Protein AF-A0A2S2P3T3-F1 (afdb_monomer)

pLDDT: mean 96.63, std 3.43, range [79.5, 98.88]

Structure (mmCIF, N/CA/C/O backbone):
data_AF-A0A2S2P3T3-F1
#
_entry.id   AF-A0A2S2P3T3-F1
#
loop_
_atom_site.group_PDB
_atom_site.id
_atom_site.type_symbol
_atom_site.label_atom_id
_atom_site.label_alt_id
_atom_site.label_comp_id
_atom_site.label_asym_id
_atom_site.label_entity_id
_atom_site.label_seq_id
_atom_site.pdbx_PDB_ins_code
_atom_site.Cartn_x
_atom_site.Cartn_y
_atom_site.Cartn_z
_atom_site.occupancy
_atom_site.B_iso_or_equiv
_atom_site.auth_seq_id
_atom_site.auth_comp_id
_atom_site.auth_asym_id
_atom_site.auth_atom_id
_atom_site.pdbx_PDB_model_num
ATOM 1 N N . ASN A 1 1 ? 11.195 8.408 -10.454 1.00 90.94 1 ASN A N 1
ATOM 2 C CA . ASN A 1 1 ? 11.503 9.172 -11.687 1.00 90.94 1 ASN A CA 1
ATOM 3 C C . ASN A 1 1 ? 11.241 10.681 -11.556 1.00 90.94 1 ASN A C 1
ATOM 5 O O . ASN A 1 1 ? 11.484 11.379 -12.526 1.00 90.94 1 ASN A O 1
ATOM 9 N N . ASN A 1 2 ? 10.833 11.200 -10.383 1.00 92.50 2 ASN A N 1
ATOM 10 C CA . ASN A 1 2 ? 10.412 12.601 -10.200 1.00 92.50 2 ASN A CA 1
ATOM 11 C C . ASN A 1 2 ? 9.200 13.000 -11.075 1.00 92.50 2 ASN A C 1
ATOM 13 O O . ASN A 1 2 ? 9.032 14.176 -11.377 1.00 92.50 2 ASN A O 1
ATOM 17 N N . ASP A 1 3 ? 8.368 12.030 -11.460 1.00 93.75 3 ASP A N 1
ATOM 18 C CA . ASP A 1 3 ? 7.088 12.225 -12.145 1.00 93.75 3 ASP A CA 1
ATOM 19 C C . ASP A 1 3 ? 6.023 11.347 -11.455 1.00 93.75 3 ASP A C 1
ATOM 21 O O . ASP A 1 3 ? 6.360 10.450 -10.678 1.00 93.75 3 ASP A O 1
ATOM 25 N N . TYR A 1 4 ? 4.741 11.604 -11.702 1.00 92.38 4 TYR A N 1
ATOM 26 C CA . TYR A 1 4 ? 3.629 10.837 -11.121 1.00 92.38 4 TYR A CA 1
ATOM 27 C C . TYR A 1 4 ? 3.291 9.564 -11.914 1.00 92.38 4 TYR A C 1
ATOM 29 O O . TYR A 1 4 ? 2.501 8.745 -11.452 1.00 92.38 4 TYR A O 1
ATOM 37 N N . SER A 1 5 ? 3.867 9.399 -13.108 1.00 94.56 5 SER A N 1
ATOM 38 C CA . SER A 1 5 ? 3.566 8.312 -14.048 1.00 94.56 5 SER A CA 1
ATOM 39 C C . SER A 1 5 ? 4.837 7.683 -14.618 1.00 94.56 5 SER A C 1
ATOM 41 O O . SER A 1 5 ? 5.914 8.277 -14.548 1.00 94.56 5 SER A O 1
ATOM 43 N N . GLY A 1 6 ? 4.716 6.498 -15.216 1.00 93.50 6 GLY A N 1
ATOM 44 C CA . GLY A 1 6 ? 5.827 5.799 -15.867 1.00 93.50 6 GLY A CA 1
ATOM 45 C C . GLY A 1 6 ? 6.673 4.965 -14.901 1.00 93.50 6 GLY A C 1
ATOM 46 O O . GLY A 1 6 ? 6.288 4.721 -13.761 1.00 93.50 6 GLY A O 1
ATOM 47 N N . ILE A 1 7 ? 7.852 4.527 -15.360 1.00 95.44 7 ILE A N 1
ATOM 48 C CA . ILE A 1 7 ? 8.725 3.649 -14.566 1.00 95.44 7 ILE A CA 1
ATOM 49 C C . ILE A 1 7 ? 9.271 4.414 -13.357 1.00 95.44 7 ILE A C 1
ATOM 51 O O . ILE A 1 7 ? 10.060 5.355 -13.503 1.00 95.44 7 ILE A O 1
ATOM 55 N N . GLY A 1 8 ? 8.881 4.011 -12.151 1.00 95.19 8 GLY A N 1
ATOM 56 C CA . GLY A 1 8 ? 9.217 4.738 -10.936 1.00 95.19 8 GLY A CA 1
ATOM 57 C C . GLY A 1 8 ? 8.955 3.936 -9.672 1.00 95.19 8 GLY A C 1
ATOM 58 O O . GLY A 1 8 ? 7.893 3.355 -9.505 1.00 95.19 8 GLY A O 1
ATOM 59 N N . PHE A 1 9 ? 9.923 3.962 -8.759 1.00 96.38 9 PHE A N 1
ATOM 60 C CA . PHE A 1 9 ? 9.857 3.296 -7.461 1.00 96.38 9 PHE A CA 1
ATOM 61 C C . PHE A 1 9 ? 10.034 4.313 -6.339 1.00 96.38 9 PHE A C 1
ATOM 63 O O . PHE A 1 9 ? 10.707 5.339 -6.516 1.00 96.38 9 PHE A O 1
ATOM 70 N N . LEU A 1 10 ? 9.480 4.004 -5.168 1.00 96.50 10 LEU A N 1
ATOM 71 C CA . LEU A 1 10 ? 9.725 4.788 -3.966 1.00 96.50 10 LEU A CA 1
ATOM 72 C C . LEU A 1 10 ? 11.212 4.715 -3.585 1.00 96.50 10 LEU A C 1
ATOM 74 O O . LEU A 1 10 ? 11.797 3.632 -3.526 1.00 96.50 10 LEU A O 1
ATOM 78 N N . LYS A 1 11 ? 11.838 5.865 -3.308 1.00 96.88 11 LYS A N 1
ATOM 79 C CA . LYS A 1 11 ? 13.224 5.878 -2.815 1.00 96.88 11 LYS A CA 1
ATOM 80 C C . LYS A 1 11 ? 13.257 5.327 -1.381 1.00 96.88 11 LYS A C 1
ATOM 82 O O . LYS A 1 11 ? 12.379 5.698 -0.602 1.00 96.88 11 LYS A O 1
ATOM 87 N N . PRO A 1 12 ? 14.282 4.545 -0.991 1.00 96.62 12 PRO A N 1
ATOM 88 C CA . PRO A 1 12 ? 14.369 3.972 0.357 1.00 96.62 12 PRO A CA 1
ATOM 89 C C . PRO A 1 12 ? 14.224 5.005 1.483 1.00 96.62 12 PRO A C 1
ATOM 91 O O . PRO A 1 12 ? 13.521 4.770 2.458 1.00 96.62 12 PRO A O 1
ATOM 94 N N . THR A 1 13 ? 14.790 6.202 1.306 1.00 97.75 13 THR A N 1
ATOM 95 C CA . THR A 1 13 ? 14.709 7.304 2.282 1.00 97.75 13 THR A CA 1
ATOM 96 C C . THR A 1 13 ? 13.292 7.839 2.518 1.00 97.75 13 THR A C 1
ATOM 98 O O . THR A 1 13 ? 13.082 8.574 3.474 1.00 97.75 13 THR A O 1
ATOM 101 N N . PHE A 1 14 ? 12.323 7.505 1.658 1.00 98.12 14 PHE A N 1
ATOM 102 C CA . PHE A 1 14 ? 10.930 7.949 1.765 1.00 98.12 14 PHE A CA 1
ATOM 103 C C . PHE A 1 14 ? 9.956 6.837 2.174 1.00 98.12 14 PHE A C 1
ATOM 105 O O . PHE A 1 14 ? 8.762 7.106 2.277 1.00 98.12 14 PHE A O 1
ATOM 112 N N . MET A 1 15 ? 10.428 5.612 2.438 1.00 98.25 15 MET A N 1
ATOM 113 C CA . MET A 1 15 ? 9.574 4.495 2.879 1.00 98.25 15 MET A CA 1
ATOM 114 C C . MET A 1 15 ? 8.771 4.838 4.135 1.00 98.25 15 MET A C 1
ATOM 116 O O . MET A 1 15 ? 7.568 4.586 4.205 1.00 98.25 15 MET A O 1
ATOM 120 N N . GLU A 1 16 ? 9.439 5.493 5.079 1.00 98.19 16 GLU A N 1
ATOM 121 C CA . GLU A 1 16 ? 8.850 5.947 6.328 1.00 98.19 16 GLU A CA 1
ATOM 122 C C . GLU A 1 16 ? 7.767 7.007 6.111 1.00 98.19 16 GLU A C 1
ATOM 124 O O . GLU A 1 16 ? 6.621 6.834 6.525 1.00 98.19 16 GLU A O 1
ATOM 129 N N . ALA A 1 17 ? 8.108 8.069 5.377 1.00 98.62 17 ALA A N 1
ATOM 130 C CA . ALA A 1 17 ? 7.183 9.152 5.063 1.00 98.62 17 ALA A CA 1
ATOM 131 C C . ALA A 1 17 ? 5.956 8.649 4.283 1.00 98.62 17 ALA A C 1
ATOM 133 O O . ALA A 1 17 ? 4.852 9.165 4.449 1.00 98.62 17 ALA A O 1
ATOM 134 N N . TRP A 1 18 ? 6.127 7.615 3.455 1.00 98.56 18 TRP A N 1
ATOM 135 C CA . TRP A 1 18 ? 5.031 7.003 2.711 1.00 98.56 18 TRP A CA 1
ATOM 136 C C . TRP A 1 18 ? 4.084 6.183 3.595 1.00 98.56 18 TRP A C 1
ATOM 138 O O . TRP A 1 18 ? 2.872 6.213 3.386 1.00 98.56 18 TRP A O 1
ATOM 148 N N . ALA A 1 19 ? 4.596 5.501 4.623 1.00 98.62 19 ALA A N 1
ATOM 149 C CA . ALA A 1 19 ? 3.748 4.857 5.629 1.00 98.62 19 ALA A CA 1
ATOM 150 C C . ALA A 1 19 ? 2.987 5.900 6.469 1.00 98.62 19 ALA A C 1
ATOM 152 O O . ALA A 1 19 ? 1.782 5.772 6.683 1.00 98.62 19 ALA A O 1
ATOM 153 N N . GLU A 1 20 ? 3.658 6.980 6.883 1.00 98.56 20 GLU A N 1
ATOM 154 C CA . GLU A 1 20 ? 3.010 8.090 7.597 1.00 98.56 20 GLU A CA 1
ATOM 155 C C . GLU A 1 20 ? 1.910 8.761 6.771 1.00 98.56 20 GLU A C 1
ATOM 157 O O . GLU A 1 20 ? 0.881 9.151 7.320 1.00 98.56 20 GLU A O 1
ATOM 162 N N . TYR A 1 21 ? 2.100 8.880 5.456 1.00 98.69 21 TYR A N 1
ATOM 163 C CA . TYR A 1 21 ? 1.083 9.414 4.556 1.00 98.69 21 TYR A CA 1
ATOM 164 C C . TYR A 1 21 ? -0.227 8.613 4.629 1.00 98.69 21 TYR A C 1
ATOM 166 O O . TYR A 1 21 ? -1.298 9.209 4.750 1.00 98.69 21 TYR A O 1
ATOM 174 N N . HIS A 1 22 ? -0.154 7.277 4.642 1.00 98.69 22 HIS A N 1
ATOM 175 C CA . HIS A 1 22 ? -1.339 6.422 4.774 1.00 98.69 22 HIS A CA 1
ATOM 176 C C . HIS A 1 22 ? -2.018 6.591 6.136 1.00 98.69 22 HIS A C 1
ATOM 178 O O . HIS A 1 22 ? -3.242 6.659 6.205 1.00 98.69 22 HIS A O 1
ATOM 184 N N . LEU A 1 23 ? -1.246 6.716 7.220 1.00 98.69 23 LEU A N 1
ATOM 185 C CA . LEU A 1 23 ? -1.829 6.976 8.539 1.00 98.69 23 LEU A CA 1
ATOM 186 C C . LEU A 1 23 ? -2.525 8.336 8.602 1.00 98.69 23 LEU A C 1
ATOM 188 O O . LEU A 1 23 ? -3.639 8.414 9.108 1.00 98.69 23 LEU A O 1
ATOM 192 N N . LYS A 1 24 ? -1.923 9.381 8.021 1.00 98.75 24 LYS A N 1
ATOM 193 C CA . LYS A 1 24 ? -2.553 10.705 7.923 1.00 98.75 24 LYS A CA 1
ATOM 194 C C . LYS A 1 24 ? -3.849 10.652 7.120 1.00 98.75 24 LYS A C 1
ATOM 196 O O . LYS A 1 24 ? -4.825 11.273 7.518 1.00 98.75 24 LYS A O 1
ATOM 201 N N . PHE A 1 25 ? -3.891 9.883 6.032 1.00 98.75 25 PHE A N 1
ATOM 202 C CA . PHE A 1 25 ? -5.128 9.650 5.286 1.00 98.75 25 PHE A CA 1
ATOM 203 C C . PHE A 1 25 ? -6.225 9.048 6.181 1.00 98.75 25 PHE A C 1
ATOM 205 O O . PHE A 1 25 ? -7.334 9.581 6.231 1.00 98.75 25 PHE A O 1
ATOM 212 N N . LEU A 1 26 ? -5.907 7.999 6.947 1.00 98.75 26 LEU A N 1
ATOM 213 C CA . LEU A 1 26 ? -6.855 7.393 7.887 1.00 98.75 26 LEU A CA 1
ATOM 214 C C . LEU A 1 26 ? -7.268 8.368 9.006 1.00 98.75 26 LEU A C 1
ATOM 216 O O . LEU A 1 26 ? -8.441 8.422 9.377 1.00 98.75 26 LEU A O 1
ATOM 220 N N . ASP A 1 27 ? -6.332 9.167 9.525 1.00 98.62 27 ASP A N 1
ATOM 221 C CA . ASP A 1 27 ? -6.598 10.186 10.544 1.00 98.62 27 ASP A CA 1
ATOM 222 C C . ASP A 1 27 ? -7.581 11.252 10.042 1.00 98.62 27 ASP A C 1
ATOM 224 O O . ASP A 1 27 ? -8.545 11.573 10.739 1.00 98.62 27 ASP A O 1
ATOM 228 N N . GLU A 1 28 ? -7.371 11.794 8.839 1.00 98.69 28 GLU A N 1
ATOM 229 C CA . GLU A 1 28 ? -8.236 12.839 8.278 1.00 98.69 28 GLU A CA 1
ATOM 230 C C . GLU A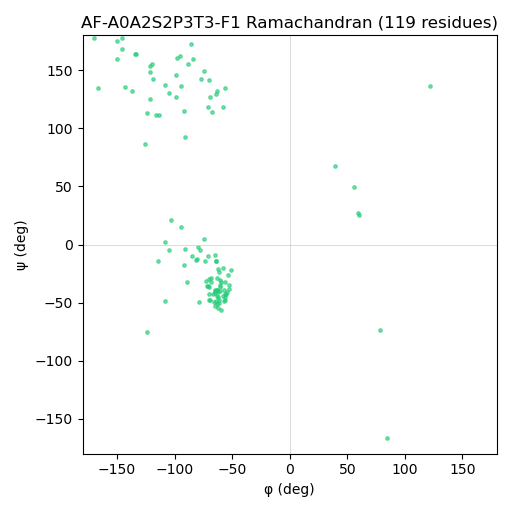 1 28 ? -9.662 12.337 8.026 1.00 98.69 28 GLU A C 1
ATOM 232 O O . GLU A 1 28 ? -10.626 13.041 8.325 1.00 98.69 28 GLU A O 1
ATOM 237 N N . TYR A 1 29 ? -9.823 11.101 7.551 1.00 98.69 29 TYR A N 1
ATOM 238 C CA . TYR A 1 29 ? -11.149 10.506 7.359 1.00 98.69 29 TYR A CA 1
ATOM 239 C C . TYR A 1 29 ? -11.839 10.177 8.682 1.00 98.69 29 TYR A C 1
ATOM 241 O O . TYR A 1 29 ? -13.044 10.397 8.826 1.00 98.69 29 TYR A O 1
ATOM 249 N N . ARG A 1 30 ? -11.081 9.749 9.695 1.00 97.94 30 ARG A N 1
ATOM 250 C CA . ARG A 1 30 ? -11.618 9.530 11.040 1.00 97.94 30 ARG A CA 1
ATOM 251 C C . ARG A 1 30 ? -12.192 10.814 11.645 1.00 97.94 30 ARG A C 1
ATOM 253 O O . ARG A 1 30 ? -13.217 10.737 12.318 1.00 97.94 30 ARG A O 1
ATOM 260 N N . LYS A 1 31 ? -11.612 11.993 11.368 1.00 98.38 31 LYS A N 1
ATOM 261 C CA . LYS A 1 31 ? -12.194 13.294 11.779 1.00 98.38 31 LYS A CA 1
ATOM 262 C C . LYS A 1 31 ? -13.576 13.547 11.170 1.00 98.38 31 LYS A C 1
ATOM 264 O O . LYS A 1 31 ? -14.357 14.301 11.738 1.00 98.38 31 LYS A O 1
ATOM 269 N N . GLN A 1 32 ? -13.876 12.908 10.042 1.00 98.38 32 GLN A N 1
ATOM 270 C CA . GLN A 1 32 ? -15.175 12.947 9.368 1.00 98.38 32 GLN A CA 1
ATOM 271 C C . GLN A 1 32 ? -16.081 11.766 9.763 1.00 98.38 32 GLN A C 1
ATOM 273 O O . GLN A 1 32 ? -17.073 11.504 9.090 1.00 98.38 32 GLN A O 1
ATOM 278 N N . ASN A 1 33 ? -15.757 11.042 10.843 1.00 98.06 33 ASN A N 1
ATOM 279 C CA . ASN A 1 33 ? -16.447 9.825 11.289 1.00 98.06 33 ASN A CA 1
ATOM 280 C C . ASN A 1 33 ? -16.453 8.686 10.252 1.00 98.06 33 ASN A C 1
ATOM 282 O O . ASN A 1 33 ? -17.346 7.840 10.265 1.00 98.06 33 ASN A O 1
ATOM 286 N N . LEU A 1 34 ? -15.450 8.643 9.370 1.00 98.44 34 LEU A N 1
ATOM 287 C CA . LEU A 1 34 ? -15.255 7.561 8.409 1.00 98.44 34 LEU A CA 1
ATOM 288 C C . LEU A 1 34 ? -14.103 6.662 8.858 1.00 98.44 34 LEU A C 1
ATOM 290 O O . LEU A 1 34 ? -13.013 7.131 9.184 1.00 98.44 34 LEU A O 1
ATOM 294 N N . THR A 1 35 ? -14.347 5.356 8.864 1.00 98.12 35 THR A N 1
ATOM 295 C CA . THR A 1 35 ? -13.337 4.329 9.130 1.00 98.12 35 THR A CA 1
ATOM 296 C C . THR A 1 35 ? -13.200 3.412 7.925 1.00 98.12 35 THR A C 1
ATOM 298 O O . THR A 1 35 ? -14.124 3.270 7.122 1.00 98.12 35 THR A O 1
ATOM 301 N N . PHE A 1 36 ? -12.033 2.788 7.793 1.00 98.62 36 PHE A N 1
ATOM 302 C CA . PHE A 1 36 ? -11.742 1.870 6.701 1.00 98.62 36 PHE A CA 1
ATOM 303 C C . PHE A 1 36 ? -11.699 0.442 7.216 1.00 98.62 36 PHE A C 1
ATOM 305 O O . PHE A 1 36 ? -11.115 0.155 8.258 1.00 98.62 36 PHE A O 1
ATOM 312 N N . TRP A 1 37 ? -12.307 -0.461 6.454 1.00 98.69 37 TRP A N 1
ATOM 313 C CA . TRP A 1 37 ? -12.165 -1.894 6.680 1.00 98.69 37 TRP A CA 1
ATOM 314 C C . TRP A 1 37 ? -10.754 -2.373 6.314 1.00 98.69 37 TRP A C 1
ATOM 316 O O . TRP A 1 37 ? -10.149 -3.144 7.056 1.00 98.69 37 TRP A O 1
ATOM 326 N N . ALA A 1 38 ? -10.215 -1.887 5.193 1.00 98.69 38 ALA A N 1
ATOM 327 C CA . ALA A 1 38 ? -8.925 -2.309 4.671 1.00 98.69 38 ALA A CA 1
ATOM 328 C C . ALA A 1 38 ? -8.214 -1.192 3.892 1.00 98.69 38 ALA A C 1
ATOM 330 O O . ALA A 1 38 ? -8.846 -0.259 3.394 1.00 98.69 38 ALA A O 1
ATOM 331 N N . LEU A 1 39 ? -6.900 -1.351 3.756 1.00 98.50 39 LEU A N 1
ATOM 332 C CA . LEU A 1 39 ? -6.031 -0.670 2.807 1.00 98.50 39 LEU A CA 1
ATOM 333 C C . LEU A 1 39 ? -5.344 -1.707 1.926 1.00 98.50 39 LEU A C 1
ATOM 335 O O . LEU A 1 39 ? -4.999 -2.796 2.391 1.00 98.50 39 LEU A O 1
ATOM 339 N N . THR A 1 40 ? -5.072 -1.337 0.682 1.00 98.62 40 THR A N 1
ATOM 340 C CA . THR A 1 40 ? -4.118 -2.068 -0.147 1.00 98.62 40 THR A CA 1
ATOM 341 C C . THR A 1 40 ? -2.743 -1.413 -0.064 1.00 98.62 40 THR A C 1
ATOM 343 O O . THR A 1 40 ? -2.595 -0.261 0.346 1.00 98.62 40 THR A O 1
ATOM 346 N N . THR A 1 41 ? -1.702 -2.144 -0.448 1.00 97.25 41 THR A N 1
ATOM 347 C CA . THR A 1 41 ? -0.310 -1.658 -0.476 1.00 97.25 41 THR A CA 1
ATOM 348 C C . THR A 1 41 ? 0.003 -0.687 -1.627 1.00 97.25 41 THR A C 1
ATOM 350 O O . THR A 1 41 ? 1.156 -0.285 -1.817 1.00 97.25 41 THR A O 1
ATOM 353 N N . GLY A 1 42 ? -1.021 -0.319 -2.397 1.00 95.94 42 GLY A N 1
ATOM 354 C CA . GLY A 1 42 ? -0.951 0.525 -3.581 1.00 95.94 42 GLY A CA 1
ATOM 355 C C . GLY A 1 42 ? -1.499 -0.200 -4.804 1.00 95.94 42 GLY A C 1
ATOM 356 O O . GLY A 1 42 ? -1.168 -1.360 -5.023 1.00 95.94 42 GLY A O 1
ATOM 357 N N . ASN A 1 43 ? -2.298 0.513 -5.595 1.00 97.25 43 ASN A N 1
ATOM 358 C CA . ASN A 1 43 ? -2.908 0.007 -6.819 1.00 97.25 43 ASN A CA 1
ATOM 359 C C . ASN A 1 43 ? -1.856 -0.338 -7.882 1.00 97.25 43 ASN A C 1
ATOM 361 O O . ASN A 1 43 ? -1.044 0.516 -8.251 1.00 97.25 43 ASN A O 1
ATOM 365 N N . GLU A 1 44 ? -1.964 -1.542 -8.434 1.00 96.25 44 GLU A N 1
ATOM 366 C CA . GLU A 1 44 ? -1.216 -2.080 -9.572 1.00 96.25 44 GLU A CA 1
ATOM 367 C C . GLU A 1 44 ? 0.278 -1.696 -9.601 1.00 96.25 44 GLU A C 1
ATOM 369 O O . GLU A 1 44 ? 0.722 -0.948 -10.487 1.00 96.25 44 GLU A O 1
ATOM 374 N N . PRO A 1 45 ? 1.093 -2.198 -8.652 1.00 95.44 45 PRO A N 1
ATOM 375 C CA . PRO A 1 45 ? 2.526 -1.927 -8.608 1.00 95.44 45 PRO A CA 1
ATOM 376 C C . PRO A 1 45 ? 3.277 -2.253 -9.908 1.00 95.44 45 PRO A C 1
ATOM 378 O O . PRO A 1 45 ? 4.312 -1.638 -10.182 1.00 95.44 45 PRO A O 1
ATOM 381 N N . LEU A 1 46 ? 2.786 -3.187 -10.730 1.00 94.19 46 LEU A N 1
ATOM 382 C CA . LEU A 1 46 ? 3.357 -3.481 -12.043 1.00 94.19 46 LEU A CA 1
ATOM 383 C C . LEU A 1 46 ? 3.324 -2.285 -12.991 1.00 94.19 46 LEU A C 1
ATOM 385 O O . LEU A 1 46 ? 4.247 -2.160 -13.794 1.00 94.19 46 LEU A O 1
ATOM 389 N N . ASN A 1 47 ? 2.352 -1.377 -12.894 1.00 93.62 47 ASN A N 1
ATOM 390 C CA . ASN A 1 47 ? 2.294 -0.208 -13.780 1.00 93.62 47 ASN A CA 1
ATOM 391 C C . ASN A 1 47 ? 3.496 0.725 -13.601 1.00 93.62 47 ASN A C 1
ATOM 393 O O . ASN A 1 47 ? 3.920 1.382 -14.550 1.00 93.62 47 ASN A O 1
ATOM 397 N N . GLY A 1 48 ? 4.085 0.759 -12.402 1.00 91.69 48 GLY A N 1
ATOM 398 C CA . GLY A 1 48 ? 5.327 1.489 -12.146 1.00 91.69 48 GLY A CA 1
ATOM 399 C C . GLY A 1 48 ? 6.597 0.750 -12.593 1.00 91.69 48 GLY A C 1
ATOM 400 O O . GLY A 1 48 ? 7.691 1.296 -12.449 1.00 91.69 48 GLY A O 1
ATOM 401 N N . ILE A 1 49 ? 6.470 -0.473 -13.126 1.00 91.62 49 ILE A N 1
ATOM 402 C CA . ILE A 1 49 ? 7.556 -1.287 -13.702 1.00 91.62 49 ILE A CA 1
ATOM 403 C C . ILE A 1 49 ? 7.420 -1.366 -15.229 1.00 91.62 49 ILE A C 1
ATOM 405 O O . ILE A 1 49 ? 8.391 -1.137 -15.947 1.00 91.62 49 ILE A O 1
ATOM 409 N N . VAL A 1 50 ? 6.219 -1.687 -15.716 1.00 89.38 50 VAL A N 1
ATOM 410 C CA . VAL A 1 50 ? 5.856 -1.827 -17.130 1.00 89.38 50 VAL A CA 1
ATOM 411 C C . VAL A 1 50 ? 4.652 -0.917 -17.400 1.00 89.38 50 VAL A C 1
ATOM 413 O O . VAL A 1 50 ? 3.508 -1.352 -17.282 1.00 89.38 50 VAL A O 1
ATOM 416 N N . PRO A 1 51 ? 4.880 0.367 -17.715 1.00 80.12 51 PRO A N 1
ATOM 417 C CA . PRO A 1 51 ? 3.795 1.322 -17.871 1.00 80.12 51 PRO A CA 1
ATOM 418 C C . PRO A 1 51 ? 3.004 1.026 -19.145 1.00 80.12 51 PRO A C 1
ATOM 420 O O . PRO A 1 51 ? 3.540 1.097 -20.250 1.00 80.12 51 PRO A O 1
ATOM 423 N N . VAL A 1 52 ? 1.717 0.720 -18.984 1.00 79.50 52 VAL A N 1
ATOM 424 C CA . VAL A 1 52 ? 0.789 0.484 -20.102 1.00 79.50 52 VAL A CA 1
ATOM 425 C C . VAL A 1 52 ? 0.107 1.764 -20.581 1.00 79.50 52 VAL A C 1
ATOM 427 O O . VAL A 1 52 ? -0.141 1.905 -21.771 1.00 79.50 52 VAL A O 1
ATOM 430 N N . ASN A 1 53 ? -0.145 2.722 -19.683 1.00 80.12 53 ASN A N 1
ATOM 431 C CA . ASN A 1 53 ? -0.681 4.047 -19.998 1.00 80.12 53 ASN A CA 1
ATOM 432 C C . ASN A 1 53 ? -0.082 5.102 -19.055 1.00 80.12 53 ASN A C 1
ATOM 434 O O . ASN A 1 53 ? 0.544 4.781 -18.044 1.00 80.12 53 ASN A O 1
ATOM 438 N N . ARG A 1 54 ? -0.293 6.384 -19.370 1.00 89.44 54 ARG A N 1
ATOM 439 C CA . ARG A 1 54 ? 0.186 7.500 -18.549 1.00 89.44 54 ARG A CA 1
ATOM 440 C C . ARG A 1 54 ? -0.859 7.916 -17.511 1.00 89.44 54 ARG A C 1
ATOM 442 O O . ARG A 1 54 ? -1.708 8.758 -17.786 1.00 89.44 54 ARG A O 1
ATOM 449 N N . PHE A 1 55 ? -0.770 7.344 -16.318 1.00 92.31 55 PHE A N 1
ATOM 450 C CA . PHE A 1 55 ? -1.567 7.724 -15.149 1.00 92.31 55 PHE A CA 1
ATOM 451 C C . PHE A 1 55 ? -0.748 7.552 -13.862 1.00 92.31 55 PHE A C 1
ATOM 453 O O . PHE A 1 55 ? 0.410 7.139 -13.916 1.00 92.31 55 PHE A O 1
ATOM 460 N N . ASN A 1 56 ? -1.334 7.915 -12.717 1.00 94.94 56 ASN A N 1
ATOM 461 C CA . ASN A 1 56 ? -0.674 7.841 -11.414 1.00 94.94 56 ASN A CA 1
ATOM 462 C C . ASN A 1 56 ? -0.224 6.405 -11.109 1.00 94.94 56 ASN A C 1
ATOM 464 O O . ASN A 1 56 ? -1.062 5.516 -10.983 1.00 94.94 56 ASN A O 1
ATOM 468 N N . SER A 1 57 ? 1.078 6.184 -10.954 1.00 95.12 57 SER A N 1
ATOM 469 C CA . SER A 1 57 ? 1.630 4.854 -10.690 1.00 95.12 57 SER A CA 1
ATOM 470 C C . SER A 1 57 ? 2.814 4.924 -9.736 1.00 95.12 57 SER A C 1
ATOM 472 O O . SER A 1 57 ? 3.720 5.738 -9.922 1.00 95.12 57 SER A O 1
ATOM 474 N N . LEU A 1 58 ? 2.845 4.022 -8.754 1.00 96.38 58 LEU A N 1
ATOM 475 C CA . LEU A 1 58 ? 3.998 3.811 -7.885 1.00 96.38 58 LEU A CA 1
ATOM 476 C C . LEU A 1 58 ? 4.415 2.346 -7.964 1.00 96.38 58 LEU A C 1
ATOM 478 O O . LEU A 1 58 ? 3.695 1.456 -7.522 1.00 96.38 58 LEU A O 1
ATOM 482 N N . GLY A 1 59 ? 5.591 2.106 -8.532 1.00 96.19 59 GLY A N 1
ATOM 483 C CA . GLY A 1 59 ? 6.130 0.771 -8.697 1.00 96.19 59 GLY A CA 1
ATOM 484 C C . GLY A 1 59 ? 6.693 0.211 -7.403 1.00 96.19 59 GLY A C 1
ATOM 485 O O . GLY A 1 59 ? 7.392 0.898 -6.648 1.00 96.19 59 GLY A O 1
ATOM 486 N N . TRP A 1 60 ? 6.476 -1.085 -7.209 1.00 97.25 60 TRP A N 1
ATOM 487 C CA . TRP A 1 60 ? 7.184 -1.874 -6.215 1.00 97.25 60 TRP A CA 1
ATOM 488 C C . TRP A 1 60 ? 7.969 -2.985 -6.895 1.00 97.25 60 TRP A C 1
ATOM 490 O O . TRP A 1 60 ? 7.495 -3.604 -7.834 1.00 97.25 60 TRP A O 1
ATOM 500 N N . THR A 1 61 ? 9.158 -3.292 -6.389 1.00 95.75 61 THR A N 1
ATOM 501 C CA . THR A 1 61 ? 9.739 -4.624 -6.604 1.00 95.75 61 THR A CA 1
ATOM 502 C C . THR A 1 61 ? 9.250 -5.529 -5.475 1.00 95.75 61 THR A C 1
ATOM 504 O O . THR A 1 61 ? 8.999 -5.007 -4.387 1.00 95.75 61 THR A O 1
ATOM 507 N N . PRO A 1 62 ? 9.182 -6.862 -5.633 1.00 95.69 62 PRO A N 1
ATOM 508 C CA . PRO A 1 62 ? 8.806 -7.739 -4.522 1.00 95.69 62 PRO A CA 1
ATOM 509 C C . PRO A 1 62 ? 9.658 -7.514 -3.259 1.00 95.69 62 PRO A C 1
ATOM 511 O O . PRO A 1 62 ? 9.144 -7.553 -2.145 1.00 95.69 62 PRO A O 1
ATOM 514 N N . MET A 1 63 ? 10.948 -7.197 -3.423 1.00 97.12 63 MET A N 1
ATOM 515 C CA . MET A 1 63 ? 11.860 -6.910 -2.311 1.00 97.12 63 MET A CA 1
ATOM 516 C C . MET A 1 63 ? 11.554 -5.580 -1.616 1.00 97.12 63 MET A C 1
ATOM 518 O O . MET A 1 63 ? 11.473 -5.556 -0.391 1.00 97.12 63 MET A O 1
ATOM 522 N N . SER A 1 64 ? 11.368 -4.489 -2.366 1.00 97.81 64 SER A N 1
ATOM 523 C CA . SER A 1 64 ? 11.031 -3.189 -1.767 1.00 97.81 64 SER A CA 1
ATOM 524 C C . SER A 1 64 ? 9.616 -3.165 -1.191 1.00 97.81 64 SER A C 1
ATOM 526 O O . SER A 1 64 ? 9.383 -2.500 -0.188 1.00 97.81 64 SER A O 1
ATOM 528 N N . HIS A 1 65 ? 8.700 -3.940 -1.773 1.00 98.00 65 HIS A N 1
ATOM 529 C CA . HIS A 1 65 ? 7.352 -4.150 -1.259 1.00 98.00 65 HIS A CA 1
ATOM 530 C C . HIS A 1 65 ? 7.391 -4.837 0.114 1.00 98.00 65 HIS A C 1
ATOM 532 O O . HIS A 1 65 ? 6.835 -4.330 1.086 1.00 98.00 65 HIS A O 1
ATOM 538 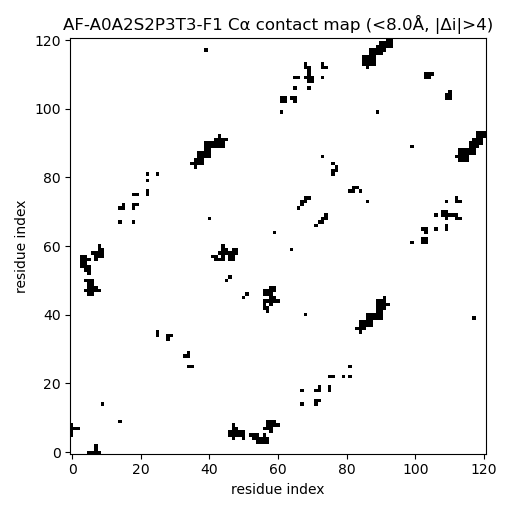N N . ARG A 1 66 ? 8.121 -5.956 0.209 1.00 98.31 66 ARG A N 1
ATOM 539 C CA . ARG A 1 66 ? 8.360 -6.694 1.457 1.00 98.31 66 ARG A CA 1
ATOM 540 C C . ARG A 1 66 ? 8.981 -5.813 2.533 1.00 98.31 66 ARG A C 1
ATOM 542 O O . ARG A 1 66 ? 8.548 -5.848 3.681 1.00 98.31 66 ARG A O 1
ATOM 549 N N . GLU A 1 67 ? 9.984 -5.026 2.152 1.00 98.44 67 GLU A N 1
ATOM 550 C CA . GLU A 1 67 ? 10.664 -4.098 3.053 1.00 98.44 67 GLU A CA 1
ATOM 551 C C . GLU A 1 67 ? 9.699 -3.052 3.610 1.00 98.44 67 GLU A C 1
ATOM 553 O O . GLU A 1 67 ? 9.599 -2.873 4.825 1.00 98.44 67 GLU A O 1
ATOM 558 N N . TRP A 1 68 ? 8.933 -2.410 2.726 1.00 98.69 68 TRP A N 1
ATOM 559 C CA . TRP A 1 68 ? 7.982 -1.383 3.119 1.00 98.69 68 TRP A CA 1
ATOM 560 C C . TRP A 1 68 ? 6.876 -1.933 4.025 1.00 98.69 68 TRP A C 1
ATOM 562 O O . TRP A 1 68 ? 6.598 -1.330 5.059 1.00 98.69 68 TRP A O 1
ATOM 572 N N . ILE A 1 69 ? 6.302 -3.100 3.717 1.00 98.69 69 ILE A N 1
ATOM 573 C CA . ILE A 1 69 ? 5.306 -3.746 4.587 1.00 98.69 69 ILE A CA 1
ATOM 574 C C . ILE A 1 69 ? 5.925 -4.104 5.944 1.00 98.69 69 ILE A C 1
ATOM 576 O O . ILE A 1 69 ? 5.396 -3.711 6.981 1.00 98.69 69 ILE A O 1
ATOM 580 N N . GLY A 1 70 ? 7.034 -4.847 5.951 1.00 98.56 70 GLY A N 1
ATOM 581 C CA . GLY A 1 70 ? 7.568 -5.463 7.167 1.00 98.56 70 GLY A CA 1
ATOM 582 C C . GLY A 1 70 ? 8.211 -4.490 8.150 1.00 98.56 70 GLY A C 1
ATOM 583 O O . GLY A 1 70 ? 8.160 -4.719 9.359 1.00 98.56 70 GLY A O 1
ATOM 584 N N . ARG A 1 71 ? 8.816 -3.406 7.653 1.00 98.56 71 ARG A N 1
ATOM 585 C CA . ARG A 1 71 ? 9.617 -2.482 8.475 1.00 98.56 71 ARG A CA 1
ATOM 586 C C . ARG A 1 71 ? 9.029 -1.078 8.589 1.00 98.56 71 ARG A C 1
ATOM 588 O O . ARG A 1 71 ? 9.428 -0.363 9.500 1.00 98.56 71 ARG A O 1
ATOM 595 N N . HIS A 1 72 ? 8.059 -0.710 7.747 1.00 98.69 72 HIS A N 1
ATOM 596 C CA . HIS A 1 72 ? 7.455 0.626 7.761 1.00 98.69 72 HIS A CA 1
ATOM 597 C C . HIS A 1 72 ? 5.933 0.573 7.938 1.00 98.69 72 HIS A C 1
ATOM 599 O O . HIS A 1 72 ? 5.431 0.833 9.029 1.00 98.69 72 HIS A O 1
ATOM 605 N N . MET A 1 73 ? 5.179 0.205 6.903 1.00 98.75 73 MET A N 1
ATOM 606 C CA . MET A 1 73 ? 3.716 0.295 6.904 1.00 98.75 73 MET A CA 1
ATOM 607 C C . MET A 1 73 ? 3.063 -0.608 7.952 1.00 98.75 73 MET A C 1
ATOM 609 O O . MET A 1 73 ? 2.238 -0.142 8.735 1.00 98.75 73 MET A O 1
ATOM 613 N N . GLY A 1 74 ? 3.454 -1.881 8.011 1.00 98.62 74 GLY A N 1
ATOM 614 C CA . GLY A 1 74 ? 2.883 -2.865 8.927 1.00 98.62 74 GLY A CA 1
ATOM 615 C C . GLY A 1 74 ? 3.042 -2.496 10.407 1.00 98.62 74 GLY A C 1
ATOM 616 O O . GLY A 1 74 ? 2.027 -2.354 11.097 1.00 98.62 74 GLY A O 1
ATOM 617 N N . PRO A 1 75 ? 4.277 -2.267 10.910 1.00 98.62 75 PRO A N 1
ATOM 618 C CA . PRO A 1 75 ? 4.494 -1.850 12.295 1.00 98.62 75 PRO A CA 1
ATOM 619 C C . PRO A 1 75 ? 3.722 -0.577 12.646 1.00 98.62 75 PRO A C 1
ATOM 621 O O . PRO A 1 75 ? 3.090 -0.501 13.701 1.00 98.62 75 PRO A O 1
ATOM 624 N N . ARG A 1 76 ? 3.722 0.409 11.741 1.00 98.50 76 ARG A N 1
ATOM 625 C CA . ARG A 1 76 ? 3.045 1.687 11.958 1.00 98.50 76 ARG A CA 1
ATOM 626 C C . ARG A 1 76 ? 1.540 1.537 12.044 1.00 98.50 76 ARG A C 1
ATOM 628 O O . ARG A 1 76 ? 0.964 1.995 13.029 1.00 98.50 76 ARG A O 1
ATOM 635 N N . LEU A 1 77 ? 0.925 0.846 11.088 1.00 98.75 77 LEU A N 1
ATOM 636 C CA . LEU A 1 77 ? -0.511 0.589 11.097 1.00 98.75 77 LEU A CA 1
ATOM 637 C C . LEU A 1 77 ? -0.936 -0.117 12.385 1.00 98.75 77 LEU A C 1
ATOM 639 O O . LEU A 1 77 ? -1.845 0.361 13.063 1.00 98.75 77 LEU A O 1
ATOM 643 N N . ARG A 1 78 ? -0.223 -1.179 12.783 1.00 98.50 78 ARG A N 1
ATOM 644 C CA . ARG A 1 78 ? -0.535 -1.943 14.003 1.00 98.50 78 ARG A CA 1
ATOM 645 C C . ARG A 1 78 ? -0.295 -1.173 15.301 1.00 98.50 78 ARG A C 1
ATOM 647 O O . ARG A 1 78 ? -0.997 -1.423 16.275 1.00 98.50 78 ARG A O 1
ATOM 654 N N . SER A 1 79 ? 0.648 -0.232 15.320 1.00 98.25 79 SER A N 1
ATOM 655 C CA . SER A 1 79 ? 0.888 0.656 16.470 1.00 98.25 79 SER A CA 1
ATOM 656 C C . SER A 1 79 ? -0.062 1.858 16.550 1.00 98.25 79 SER A C 1
ATOM 658 O O . SER A 1 79 ? -0.098 2.544 17.569 1.00 98.25 79 SER A O 1
ATOM 660 N N . SER A 1 80 ? -0.806 2.144 15.479 1.00 98.25 80 SER A N 1
ATOM 661 C CA . SER A 1 80 ? -1.666 3.325 15.388 1.00 98.25 80 SER A CA 1
ATOM 662 C C . SER A 1 80 ? -3.056 3.090 15.990 1.00 98.25 80 SER A C 1
ATOM 664 O O . SER A 1 80 ? -3.455 1.961 16.276 1.00 98.25 80 SER A O 1
ATOM 666 N N . GLN A 1 81 ? -3.851 4.159 16.093 1.00 97.69 81 GLN A N 1
ATOM 667 C CA . GLN A 1 81 ? -5.278 4.067 16.433 1.00 97.69 81 GLN A CA 1
ATOM 668 C C . GLN A 1 81 ? -6.127 3.335 15.374 1.00 97.69 81 GLN A C 1
ATOM 670 O O . GLN A 1 81 ? -7.294 3.047 15.624 1.00 97.69 81 GLN A O 1
ATOM 675 N N . HIS A 1 82 ? -5.551 3.024 14.207 1.00 98.31 82 HIS A N 1
ATOM 676 C CA . HIS A 1 82 ? -6.204 2.328 13.093 1.00 98.31 82 HIS A CA 1
ATOM 677 C C . HIS A 1 82 ? -5.796 0.855 12.994 1.00 98.31 82 HIS A C 1
ATOM 679 O O . HIS A 1 82 ? -5.906 0.257 11.926 1.00 98.31 82 HIS A O 1
ATOM 685 N N . ASN A 1 83 ? -5.298 0.268 14.085 1.00 98.00 83 ASN A N 1
ATOM 686 C CA . ASN A 1 83 ? -4.720 -1.079 14.115 1.00 98.00 83 ASN A CA 1
ATOM 687 C C . ASN A 1 83 ? -5.656 -2.210 13.646 1.00 98.00 83 ASN A C 1
ATOM 689 O O . ASN A 1 83 ? -5.156 -3.259 13.235 1.00 98.00 83 ASN A O 1
ATOM 693 N N . SER A 1 84 ? -6.972 -1.983 13.652 1.00 98.19 84 SER A N 1
ATOM 694 C CA . SER A 1 84 ? -8.003 -2.887 13.133 1.00 98.19 84 SER A CA 1
ATOM 695 C C . SER A 1 84 ? -8.182 -2.837 11.612 1.00 98.19 84 SER A C 1
ATOM 697 O O . SER A 1 84 ? -8.852 -3.706 11.061 1.00 98.19 84 SER A O 1
ATOM 699 N N . THR A 1 85 ? -7.601 -1.845 10.930 1.00 98.75 85 THR A N 1
ATOM 700 C CA . THR A 1 85 ? -7.641 -1.747 9.464 1.00 98.75 85 THR A CA 1
ATOM 701 C C . THR A 1 85 ? -6.795 -2.866 8.870 1.00 98.75 85 THR A C 1
ATOM 703 O O . THR A 1 85 ? -5.620 -3.024 9.225 1.00 98.75 85 THR A O 1
ATOM 706 N N . LEU A 1 86 ? -7.379 -3.645 7.964 1.00 98.88 86 LEU A N 1
ATOM 707 C CA . LEU A 1 86 ? -6.670 -4.738 7.310 1.00 98.88 86 LEU A CA 1
ATOM 708 C C . LEU A 1 86 ? -5.689 -4.212 6.255 1.00 98.88 86 LEU A C 1
ATOM 710 O O . LEU A 1 86 ? -5.939 -3.184 5.630 1.00 98.88 86 LEU A O 1
ATOM 714 N N . LEU A 1 87 ? -4.590 -4.924 6.027 1.00 98.81 87 LEU A N 1
ATOM 715 C CA . LEU A 1 87 ? -3.599 -4.613 5.004 1.00 98.81 87 LEU A CA 1
ATOM 716 C C . LEU A 1 87 ? -3.544 -5.740 3.970 1.00 98.81 87 LEU A C 1
ATOM 718 O O . LEU A 1 87 ? -3.094 -6.853 4.250 1.00 98.81 87 LEU A O 1
ATOM 722 N N . PHE A 1 88 ? -4.004 -5.431 2.761 1.00 98.75 88 PHE A N 1
ATOM 723 C CA . PHE A 1 88 ? -4.024 -6.342 1.625 1.00 98.75 88 PHE A CA 1
ATOM 724 C C . PHE A 1 88 ? -2.827 -6.066 0.719 1.00 98.75 88 PHE A C 1
ATOM 726 O O . PHE A 1 88 ? -2.598 -4.933 0.294 1.00 98.75 88 PHE A O 1
ATOM 733 N N . ALA A 1 89 ? -2.059 -7.106 0.414 1.00 98.06 89 ALA A N 1
ATOM 734 C CA . ALA A 1 89 ? -0.898 -6.987 -0.454 1.00 98.06 89 ALA A CA 1
ATOM 735 C C . ALA A 1 89 ? -1.276 -7.069 -1.941 1.00 98.06 89 ALA A C 1
ATOM 737 O O . ALA A 1 89 ? -2.285 -7.675 -2.312 1.00 98.06 89 ALA A O 1
ATOM 738 N N . ILE A 1 90 ? -0.369 -6.556 -2.775 1.00 96.44 90 ILE A N 1
ATOM 739 C CA . ILE A 1 90 ? -0.339 -6.661 -4.244 1.00 96.44 90 ILE A CA 1
ATOM 740 C C . ILE A 1 90 ? -1.299 -5.709 -4.947 1.00 96.44 90 ILE A C 1
ATOM 742 O O . ILE A 1 90 ? -0.799 -4.739 -5.499 1.00 96.44 90 ILE A O 1
ATOM 746 N N . ASP A 1 91 ? -2.609 -5.973 -4.919 1.00 98.12 91 ASP A N 1
ATOM 747 C CA . ASP A 1 91 ? -3.623 -5.152 -5.605 1.00 98.12 91 ASP A CA 1
ATOM 748 C C . ASP A 1 91 ? -3.357 -5.003 -7.112 1.00 98.12 91 ASP A C 1
ATOM 750 O O . ASP A 1 91 ? -3.271 -3.908 -7.661 1.00 98.12 91 ASP A O 1
ATOM 754 N N . ASP A 1 92 ? -3.111 -6.142 -7.762 1.00 97.19 92 ASP A N 1
ATOM 755 C CA . ASP A 1 92 ? -2.625 -6.214 -9.141 1.00 97.19 92 ASP A CA 1
ATOM 756 C C . ASP A 1 92 ? -3.125 -7.486 -9.843 1.00 97.19 92 ASP A C 1
ATOM 7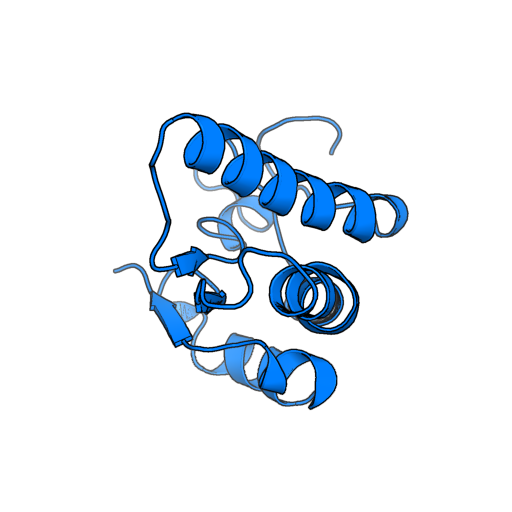58 O O . ASP A 1 92 ? -3.754 -8.367 -9.246 1.00 97.19 92 ASP A O 1
ATOM 762 N N . GLN A 1 93 ? -2.820 -7.596 -11.129 1.00 95.75 93 GLN A N 1
ATOM 763 C CA . GLN A 1 93 ? -3.216 -8.668 -12.027 1.00 95.75 93 GLN A CA 1
ATOM 764 C C . GLN A 1 93 ? -2.788 -10.043 -11.507 1.00 95.75 93 GLN A C 1
ATOM 766 O O . GLN A 1 93 ? -1.625 -10.262 -11.164 1.00 95.75 93 GLN A O 1
ATOM 771 N N . ARG A 1 94 ? -3.692 -11.031 -11.557 1.00 96.06 94 ARG A N 1
ATOM 772 C CA . ARG A 1 94 ? -3.443 -12.409 -11.070 1.00 96.06 94 ARG A CA 1
ATOM 773 C C . ARG A 1 94 ? -2.161 -13.075 -11.588 1.00 96.06 94 ARG A C 1
ATOM 775 O O . ARG A 1 94 ? -1.674 -14.011 -10.963 1.00 96.06 94 ARG A O 1
ATOM 782 N N . ILE A 1 95 ? -1.612 -12.619 -12.718 1.00 94.81 95 ILE A N 1
ATOM 783 C CA . ILE A 1 95 ? -0.371 -13.144 -13.305 1.00 94.81 95 ILE A CA 1
ATOM 784 C C . ILE A 1 95 ? 0.846 -12.957 -12.385 1.00 94.81 95 ILE A C 1
ATOM 786 O O . ILE A 1 95 ? 1.825 -13.695 -12.502 1.00 94.81 95 ILE A O 1
ATOM 790 N N . VAL A 1 96 ? 0.791 -12.018 -11.428 1.00 93.75 96 VAL A N 1
ATOM 791 C CA . VAL A 1 96 ? 1.856 -11.860 -10.425 1.00 93.75 96 VAL A CA 1
ATOM 792 C C . VAL A 1 96 ? 1.804 -12.900 -9.304 1.00 93.75 96 VAL A C 1
ATOM 794 O O . VAL A 1 96 ? 2.694 -12.964 -8.452 1.00 93.75 96 VAL A O 1
ATOM 797 N N . LEU A 1 97 ? 0.779 -13.748 -9.290 1.00 95.62 97 LEU A N 1
ATOM 798 C CA . LEU A 1 97 ? 0.640 -14.828 -8.328 1.00 95.62 97 LEU A CA 1
ATOM 799 C C . LEU A 1 97 ? 1.097 -16.167 -8.928 1.00 95.62 97 LEU A C 1
ATOM 801 O O . LEU A 1 97 ? 0.928 -16.407 -10.121 1.00 95.62 97 LEU A O 1
ATOM 805 N N . PRO A 1 98 ? 1.686 -17.065 -8.115 1.00 96.12 98 PRO A N 1
ATOM 806 C CA . PRO A 1 98 ? 1.927 -16.928 -6.674 1.00 96.12 98 PRO A CA 1
ATOM 807 C C . PRO A 1 98 ? 3.291 -16.305 -6.327 1.00 96.12 98 PRO A C 1
ATOM 809 O O . PRO A 1 98 ? 3.601 -16.140 -5.148 1.00 96.12 98 PRO A O 1
ATOM 812 N N . TRP A 1 99 ? 4.145 -16.024 -7.318 1.00 96.31 99 TRP A N 1
ATOM 813 C CA . TRP A 1 99 ? 5.561 -15.711 -7.089 1.00 96.31 99 TRP A CA 1
ATOM 814 C C . TRP A 1 99 ? 5.782 -14.450 -6.248 1.00 96.31 99 TRP A C 1
ATOM 816 O O . TRP A 1 99 ? 6.604 -14.488 -5.334 1.00 96.31 99 TRP A O 1
ATOM 826 N N . TRP A 1 100 ? 5.011 -13.380 -6.467 1.00 97.19 100 TRP A N 1
ATOM 827 C CA . TRP A 1 100 ? 5.131 -12.162 -5.664 1.00 97.19 100 TRP A CA 1
ATOM 828 C C . TRP A 1 100 ? 4.813 -12.426 -4.191 1.00 97.19 100 TRP A C 1
ATOM 830 O O . TRP A 1 100 ? 5.586 -12.049 -3.313 1.00 97.19 100 TRP A O 1
ATOM 840 N N . MET A 1 101 ? 3.730 -13.160 -3.915 1.00 97.38 101 MET A N 1
ATOM 841 C CA . MET A 1 101 ? 3.383 -13.543 -2.545 1.00 97.38 101 MET A CA 1
ATOM 842 C C . MET A 1 101 ? 4.429 -14.444 -1.909 1.00 97.38 101 MET A C 1
ATOM 844 O O . MET A 1 101 ? 4.754 -14.236 -0.748 1.00 97.38 101 MET A O 1
ATOM 848 N N . LYS A 1 102 ? 5.017 -15.398 -2.641 1.00 97.75 102 LYS A N 1
ATOM 849 C CA . LYS A 1 102 ? 6.117 -16.217 -2.100 1.00 97.75 102 LYS A CA 1
ATOM 850 C C . LYS A 1 102 ? 7.287 -15.353 -1.622 1.00 97.75 102 LYS A C 1
ATOM 852 O O . LYS A 1 102 ? 7.850 -15.643 -0.573 1.00 97.75 102 LYS A O 1
ATOM 857 N N . MET A 1 103 ? 7.608 -14.283 -2.352 1.00 97.75 103 MET A N 1
ATOM 858 C CA . MET A 1 103 ? 8.666 -13.343 -1.968 1.00 97.75 103 MET A CA 1
ATOM 859 C C . MET A 1 103 ? 8.294 -12.495 -0.748 1.00 97.75 103 MET A C 1
ATOM 861 O O . MET A 1 103 ? 9.160 -12.211 0.071 1.00 97.75 103 MET A O 1
ATOM 865 N N . LEU A 1 104 ? 7.031 -12.080 -0.604 1.00 98.06 104 LEU A N 1
ATOM 866 C CA . LEU A 1 104 ? 6.586 -11.353 0.592 1.00 98.06 104 LEU A CA 1
ATOM 867 C C . LEU A 1 104 ? 6.581 -12.264 1.826 1.00 98.06 104 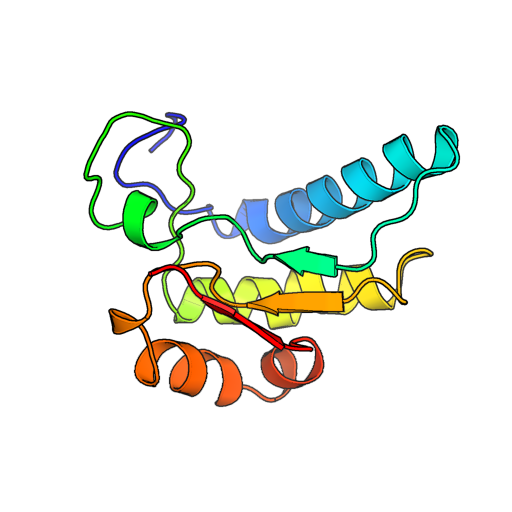LEU A C 1
ATOM 869 O O . LEU A 1 104 ? 7.120 -11.907 2.870 1.00 98.06 104 LEU A O 1
ATOM 873 N N . MET A 1 105 ? 6.010 -13.461 1.681 1.00 97.81 105 MET A N 1
ATOM 874 C CA . MET A 1 105 ? 5.806 -14.414 2.773 1.00 97.81 105 MET A CA 1
ATOM 875 C C . MET A 1 105 ? 7.095 -15.103 3.231 1.00 97.81 105 MET A C 1
ATOM 877 O O . MET A 1 105 ? 7.104 -15.695 4.304 1.00 97.81 105 MET A O 1
ATOM 881 N N . SER A 1 106 ? 8.189 -15.027 2.463 1.00 97.88 106 SER A N 1
ATOM 882 C CA . SER A 1 106 ? 9.489 -15.562 2.889 1.00 97.88 106 SER A CA 1
ATOM 883 C C . SER A 1 106 ? 10.158 -14.749 4.007 1.00 97.88 106 SER A C 1
ATOM 885 O O . SER A 1 106 ? 11.175 -15.182 4.537 1.00 97.88 106 SER A O 1
ATOM 887 N N . ASP A 1 107 ? 9.641 -13.561 4.342 1.00 98.38 107 ASP A N 1
ATOM 888 C CA . ASP A 1 107 ? 10.084 -12.761 5.489 1.00 98.38 107 ASP A CA 1
ATOM 889 C C . ASP A 1 107 ? 8.965 -12.687 6.524 1.00 98.38 107 ASP A C 1
ATOM 891 O O . ASP A 1 107 ? 7.944 -12.034 6.306 1.00 98.38 107 ASP A O 1
ATOM 895 N N . GLU A 1 108 ? 9.177 -13.328 7.672 1.00 98.12 108 GLU A N 1
ATOM 896 C CA . GLU A 1 108 ? 8.215 -13.371 8.776 1.00 98.12 108 GLU A CA 1
ATOM 897 C C . GLU A 1 108 ? 7.811 -11.973 9.270 1.00 98.12 108 GLU A C 1
ATOM 899 O O . GLU A 1 108 ? 6.663 -11.767 9.673 1.00 98.12 108 GLU A O 1
ATOM 904 N N . GLN A 1 109 ? 8.715 -10.984 9.202 1.00 97.81 109 GLN A N 1
ATOM 905 C CA . GLN A 1 109 ? 8.401 -9.611 9.609 1.00 97.81 109 GLN A CA 1
ATOM 906 C C . GLN A 1 109 ? 7.410 -8.945 8.661 1.00 97.81 109 GLN A C 1
ATOM 908 O O . GLN A 1 109 ? 6.614 -8.126 9.106 1.00 97.81 109 GLN A O 1
ATOM 913 N N . CYS A 1 110 ? 7.444 -9.296 7.377 1.00 98.56 110 CYS A N 1
ATOM 914 C CA . CYS A 1 110 ? 6.466 -8.847 6.395 1.00 98.56 110 CYS A CA 1
ATOM 915 C C . CYS A 1 110 ? 5.171 -9.657 6.510 1.00 98.56 110 CYS A C 1
ATOM 917 O O . CYS A 1 110 ? 4.091 -9.079 6.612 1.00 98.56 110 CYS A O 1
ATOM 919 N N . ALA A 1 111 ? 5.283 -10.988 6.538 1.00 98.44 111 ALA A N 1
ATOM 920 C CA . ALA A 1 111 ? 4.152 -11.910 6.516 1.00 98.44 111 ALA A CA 1
ATOM 921 C C . ALA A 1 111 ? 3.129 -11.629 7.625 1.00 98.44 111 ALA A C 1
ATOM 923 O O . ALA A 1 111 ? 1.929 -11.631 7.368 1.00 98.44 111 ALA A O 1
ATOM 924 N N . LYS A 1 112 ? 3.592 -11.316 8.841 1.00 98.19 112 LYS A N 1
ATOM 925 C CA . LYS A 1 112 ? 2.718 -11.061 9.998 1.00 98.19 112 LYS A CA 1
ATOM 926 C C . LYS A 1 112 ? 1.807 -9.830 9.867 1.00 98.19 112 LYS A C 1
ATOM 928 O O . LYS A 1 112 ? 0.914 -9.660 10.691 1.00 98.19 112 LYS A O 1
ATOM 933 N N . TYR A 1 113 ? 2.060 -8.947 8.899 1.00 98.69 113 TYR A N 1
ATOM 934 C CA . TYR A 1 113 ? 1.254 -7.744 8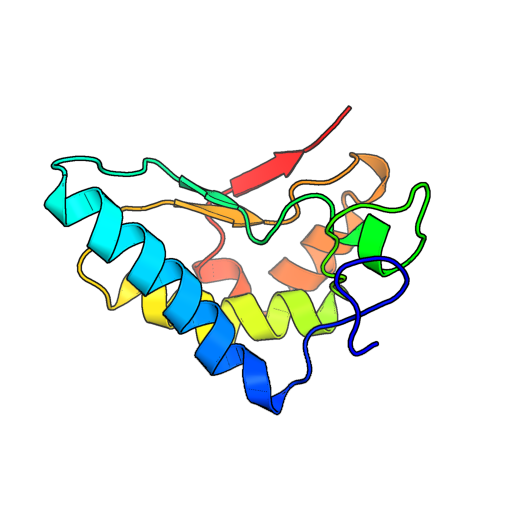.671 1.00 98.69 113 TYR A CA 1
ATOM 935 C C . TYR A 1 113 ? 0.327 -7.847 7.460 1.00 98.69 113 TYR A C 1
ATOM 937 O O . TYR A 1 113 ? -0.443 -6.921 7.234 1.00 98.69 113 TYR A O 1
ATOM 945 N N . ILE A 1 114 ? 0.398 -8.928 6.681 1.00 98.62 114 ILE A N 1
ATOM 946 C CA . ILE A 1 114 ? -0.463 -9.125 5.515 1.00 98.62 114 ILE A CA 1
ATOM 947 C C . ILE A 1 114 ? -1.700 -9.905 5.955 1.00 98.62 114 ILE A C 1
ATOM 949 O O . ILE A 1 114 ? -1.598 -11.074 6.318 1.00 98.62 114 ILE A O 1
ATOM 953 N N . ASP A 1 115 ? -2.869 -9.273 5.879 1.00 98.69 115 ASP A N 1
ATOM 954 C CA . ASP A 1 115 ? -4.144 -9.912 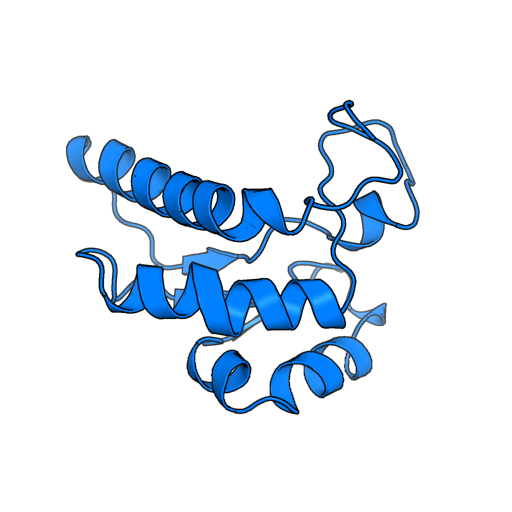6.237 1.00 98.69 115 ASP A CA 1
ATOM 955 C C . ASP A 1 115 ? -4.826 -10.574 5.032 1.00 98.69 115 ASP A C 1
ATOM 957 O O . ASP A 1 115 ? -5.717 -11.408 5.189 1.00 98.69 115 ASP A O 1
ATOM 961 N N . GLY A 1 116 ? -4.421 -10.204 3.815 1.00 98.25 116 GLY A N 1
ATOM 962 C CA . GLY A 1 116 ? -5.021 -10.704 2.586 1.00 98.25 116 GLY A CA 1
ATOM 963 C C . GLY A 1 116 ? -4.247 -10.328 1.328 1.00 98.25 116 GLY A C 1
ATOM 964 O O . GLY A 1 116 ? -3.238 -9.624 1.368 1.00 98.25 116 GLY A O 1
ATOM 965 N N . ILE A 1 117 ? -4.739 -10.813 0.190 1.00 98.06 117 ILE A N 1
ATOM 966 C CA . ILE A 1 117 ? -4.190 -10.541 -1.142 1.00 98.06 117 ILE A CA 1
ATOM 967 C C . ILE A 1 117 ? -5.304 -9.905 -1.969 1.00 98.06 117 ILE A C 1
ATOM 969 O O . ILE A 1 117 ? -6.381 -10.490 -2.085 1.00 98.06 117 ILE A O 1
ATOM 973 N N . ALA A 1 118 ? -5.053 -8.727 -2.534 1.00 98.31 118 ALA A N 1
ATOM 974 C CA . ALA A 1 118 ? -5.954 -8.084 -3.487 1.00 98.31 118 ALA A CA 1
ATOM 975 C C . ALA A 1 118 ? -5.532 -8.441 -4.923 1.00 98.31 118 ALA A C 1
ATOM 977 O O . ALA A 1 118 ? -4.337 -8.485 -5.225 1.00 98.31 118 ALA A O 1
ATOM 978 N N . VAL A 1 119 ? -6.505 -8.760 -5.785 1.00 97.62 119 VAL A N 1
ATOM 979 C CA . VAL A 1 119 ? -6.268 -9.298 -7.136 1.00 97.62 119 VAL A CA 1
ATOM 980 C C . VAL A 1 119 ? -7.195 -8.641 -8.154 1.00 97.62 119 VAL A C 1
ATOM 982 O O . VAL A 1 119 ? -8.406 -8.586 -7.940 1.00 97.62 119 VAL A O 1
ATOM 985 N N . HIS A 1 120 ? -6.621 -8.207 -9.275 1.00 97.00 120 HIS A N 1
ATOM 986 C CA . HIS A 1 120 ? -7.328 -7.710 -10.458 1.00 97.00 120 HIS A CA 1
ATOM 987 C C . HIS A 1 120 ? -7.458 -8.803 -11.540 1.00 97.00 120 HIS A C 1
ATOM 989 O O . HIS A 1 120 ? -6.718 -9.801 -11.523 1.00 97.00 120 HIS A O 1
ATOM 995 N N . TRP A 1 121 ? -8.408 -8.615 -12.468 1.00 89.69 121 TRP A N 1
ATOM 996 C CA . TRP A 1 121 ? -8.809 -9.585 -13.501 1.00 89.69 121 TRP A CA 1
ATOM 997 C C . TRP A 1 121 ? -8.649 -9.070 -14.926 1.00 89.69 121 TRP A C 1
ATOM 999 O O . TRP A 1 121 ? -9.073 -7.921 -15.181 1.00 89.69 121 TRP A O 1
#

Seque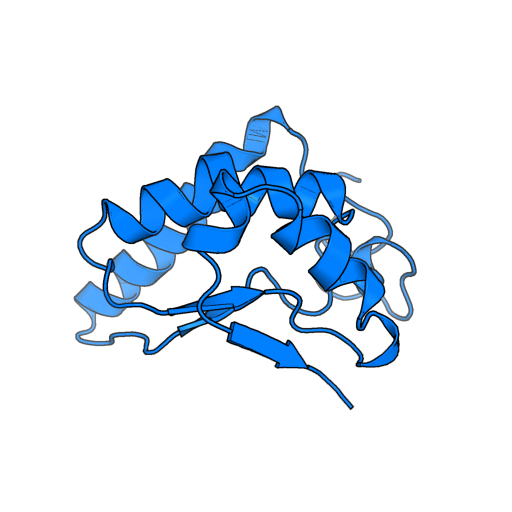nce (121 aa):
NNDYSGIGFLKPTFMEAWAEYHLKFLDEYRKQNLTFWALTTGNEPLNGIVPVNRFNSLGWTPMSHREWIGRHMGPRLRSSQHNSTLLFAIDDQRIVLPWWMKMLMSDEQCAKYIDGIAVHW

Radius of gyration: 14.06 Å; Cα contacts (8 Å, |Δi|>4): 204; chains: 1; bounding box: 31×30×37 Å

Nearest PDB structures (foldseek):
  3ril-assembly2_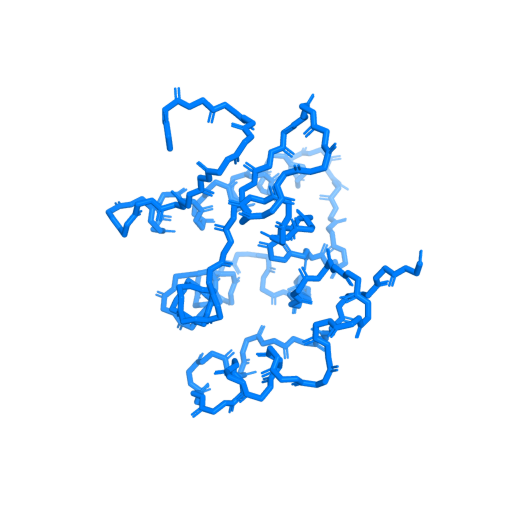C  TM=9.682E-01  e=8.103E-13  Homo sapiens
  6q1n-assembly1_A  TM=9.675E-01  e=1.295E-12  Homo sapiens
  2wkl-assembly1_A  TM=9.683E-01  e=1.693E-12  Homo sapiens
  2v3e-assembly1_A  TM=9.696E-01  e=1.811E-12  Homo sapiens
  6yv3-assembly1_AAA  TM=9.703E-01  e=2.531E-12  Homo sapiens

Secondary structure (DSSP, 8-state):
--SSSSS-B--GGGHHHHHHHHHHHHHHHHHTT---SEEES-S-GGGGTS-SSSS---B--HHHHHHIIIIIIHHHHHHSTTTTSEEEEEEEEGGGTTHHHHHHHTSHHHHTT--EEEEE-

InterPro domains:
  IPR001139 Glycoside hydrolase family 30 [PR00843] (12-29)
  IPR001139 Glycoside hydrolase family 30 [PR00843] (85-107)
  IPR001139 Glycoside hydrolase family 30 [PTHR11069] (1-121)
  IPR017853 Glycoside hydrolase superfamily [SSF51445] (2-121)
  IPR033453 Glycosyl hydrolase family 30, TIM-barrel domain [PF02055] (12-121)

Solvent-accessible surface area (backbone atoms only — not comparable to full-atom values): 6575 Å² total; per-residue (Å²): 98,94,60,61,42,33,62,24,57,79,53,78,93,44,42,56,60,54,31,51,49,56,52,50,54,53,51,59,38,42,75,71,78,42,82,62,72,60,46,65,77,44,70,34,21,57,37,6,68,60,51,85,64,90,48,88,31,57,17,55,50,54,67,60,44,28,46,37,37,30,75,30,36,30,56,49,42,59,73,39,100,56,44,82,40,38,35,23,38,58,32,27,55,56,83,53,55,64,62,45,56,53,56,27,55,72,36,67,63,22,36,79,45,52,73,45,76,40,72,42,134

Foldseek 3Di:
DPDQFEQAA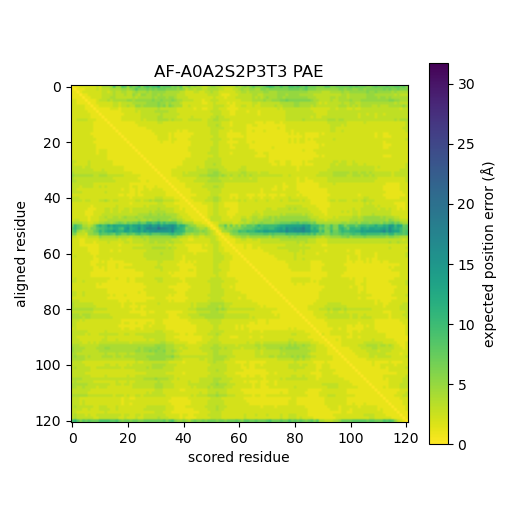DDPVCLQVVLVVVVVVQVVVVVVVDHAQADELDAALCCNVVPPDGDGHHHDDLVNSLCSQLPHNQVDCCPDPNNNHAYAYDNHACVCPDVSVVSNCVDPSNVVRHPYHHHDD

Organism: Schizaphis graminum (NCBI:txid13262)

Mean predicted aligned error: 2.49 Å